Protein AF-A0A942NYZ4-F1 (afdb_monomer_lite)

Foldseek 3Di:
DEDDDDFDDDPVSVVVSVVVQVVVVVVVYYYDDDD

pLDDT: mean 95.34, std 6.91, range [64.12, 98.38]

Sequence (35 aa):
MKYHIWTEGCQMNVADSQRVGSALEHLGYSNTPAA

Structure (mmCIF, N/CA/C/O backbone):
data_AF-A0A942NYZ4-F1
#
_entry.id   AF-A0A942NYZ4-F1
#
loop_
_atom_site.group_PDB
_atom_site.id
_atom_site.type_symbol
_atom_site.label_atom_id
_atom_site.label_alt_id
_atom_site.label_comp_id
_atom_site.label_asym_id
_atom_site.label_entity_id
_atom_site.label_seq_id
_atom_site.pdbx_PDB_ins_code
_atom_site.Cartn_x
_atom_site.Cartn_y
_atom_site.Cartn_z
_atom_site.occupancy
_atom_site.B_iso_or_equiv
_atom_site.auth_seq_id
_atom_site.auth_comp_id
_atom_site.auth_asym_id
_atom_site.auth_atom_id
_atom_site.pdbx_PDB_model_num
ATOM 1 N N . MET A 1 1 ? -5.248 -0.855 14.478 1.00 93.50 1 MET A N 1
ATOM 2 C CA . MET A 1 1 ? -5.446 0.230 13.485 1.00 93.50 1 MET A CA 1
ATOM 3 C C . MET A 1 1 ? -4.879 -0.251 12.152 1.00 93.50 1 MET A C 1
ATOM 5 O O . MET A 1 1 ? -3.916 -1.008 12.194 1.00 93.50 1 MET A O 1
ATOM 9 N N . LYS A 1 2 ? -5.463 0.102 10.998 1.00 96.62 2 LYS A N 1
ATOM 10 C CA . LYS A 1 2 ? -4.954 -0.345 9.686 1.00 96.62 2 LYS A CA 1
ATOM 11 C C . LYS A 1 2 ? -4.238 0.777 8.930 1.00 96.62 2 LYS A C 1
ATOM 13 O O . LYS A 1 2 ? -4.525 1.942 9.197 1.00 96.62 2 LYS A O 1
ATOM 18 N N . TYR A 1 3 ? -3.334 0.433 8.014 1.00 97.25 3 TYR A N 1
ATOM 19 C CA . TYR A 1 3 ? -2.612 1.391 7.175 1.00 97.25 3 TYR A CA 1
ATOM 20 C C . TYR A 1 3 ? -2.746 1.076 5.680 1.00 97.25 3 TYR A C 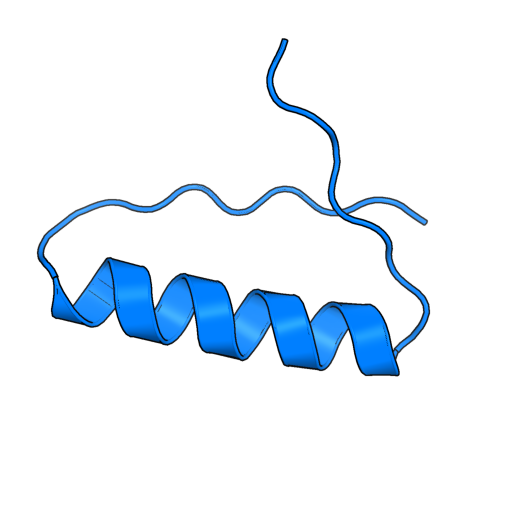1
ATOM 22 O O . TYR A 1 3 ? -2.917 -0.075 5.282 1.00 97.25 3 TYR A O 1
ATOM 30 N N . HIS A 1 4 ? -2.614 2.118 4.860 1.00 96.56 4 HIS A N 1
ATOM 31 C CA . HIS A 1 4 ? -2.489 2.025 3.409 1.00 96.56 4 HIS A CA 1
ATOM 32 C C . HIS A 1 4 ? -1.189 2.703 2.987 1.00 96.56 4 HIS A C 1
ATOM 34 O O . HIS A 1 4 ? -0.878 3.788 3.476 1.00 96.56 4 HIS A O 1
ATOM 40 N N . ILE A 1 5 ? -0.449 2.073 2.079 1.00 95.44 5 ILE A N 1
ATOM 41 C CA . ILE A 1 5 ? 0.700 2.687 1.416 1.00 95.44 5 ILE A CA 1
ATOM 42 C C . ILE A 1 5 ? 0.403 2.686 -0.075 1.00 95.44 5 ILE A C 1
ATOM 44 O O . ILE A 1 5 ? 0.120 1.640 -0.656 1.00 95.44 5 ILE A O 1
ATOM 48 N N . TRP A 1 6 ? 0.447 3.870 -0.672 1.00 95.31 6 TRP A N 1
ATOM 49 C CA . TRP A 1 6 ? 0.371 4.049 -2.111 1.00 95.31 6 TRP A CA 1
ATOM 50 C C . TRP A 1 6 ? 1.783 4.338 -2.615 1.00 95.31 6 TRP A C 1
ATOM 52 O O . TRP A 1 6 ? 2.416 5.302 -2.183 1.00 95.31 6 TRP A O 1
ATOM 62 N N . THR A 1 7 ? 2.282 3.497 -3.516 1.00 95.88 7 THR A N 1
ATOM 63 C CA . THR A 1 7 ? 3.624 3.641 -4.081 1.00 95.88 7 THR A CA 1
ATOM 64 C C . THR A 1 7 ? 3.540 4.246 -5.476 1.00 95.88 7 THR A C 1
ATOM 66 O O . THR A 1 7 ? 2.953 3.652 -6.374 1.00 95.88 7 THR A O 1
ATOM 69 N N . GLU A 1 8 ? 4.188 5.393 -5.675 1.00 96.62 8 GLU A N 1
ATOM 70 C CA . GLU A 1 8 ? 4.400 6.001 -6.995 1.00 96.62 8 GLU A CA 1
ATOM 71 C C . GLU A 1 8 ? 5.891 6.110 -7.285 1.00 96.62 8 GLU A C 1
ATOM 73 O O . GLU A 1 8 ? 6.692 6.359 -6.382 1.00 96.62 8 GLU A O 1
ATOM 78 N N . GLY A 1 9 ? 6.265 5.963 -8.556 1.00 96.44 9 GLY A N 1
ATOM 79 C CA . GLY A 1 9 ? 7.634 6.173 -9.014 1.00 96.44 9 GLY A CA 1
ATOM 80 C C . GLY A 1 9 ? 8.368 4.878 -9.346 1.00 96.44 9 GLY A C 1
ATOM 81 O O . GLY A 1 9 ? 7.875 4.049 -10.108 1.00 96.44 9 GLY A O 1
ATOM 82 N N . CYS A 1 10 ? 9.599 4.749 -8.852 1.00 97.44 10 CYS A N 1
ATOM 83 C CA . CYS A 1 10 ? 10.541 3.714 -9.277 1.00 97.44 10 CYS A CA 1
ATOM 84 C C . CYS A 1 10 ? 10.743 2.615 -8.222 1.00 97.44 10 CYS A C 1
ATOM 86 O O . CYS A 1 10 ? 10.134 2.615 -7.154 1.00 97.44 10 CYS A O 1
ATOM 88 N N . GLN A 1 11 ? 11.655 1.682 -8.507 1.00 97.88 11 GLN A N 1
ATOM 89 C CA . GLN A 1 11 ? 11.993 0.574 -7.604 1.00 97.88 11 GLN A CA 1
ATOM 90 C C . GLN A 1 11 ? 12.463 1.047 -6.220 1.00 97.88 11 GLN A C 1
ATOM 92 O O . GLN A 1 11 ? 12.209 0.386 -5.216 1.00 97.88 11 GLN A O 1
ATOM 97 N N . MET A 1 12 ? 13.094 2.221 -6.148 1.00 98.25 12 MET A N 1
ATOM 98 C CA . MET A 1 12 ? 13.499 2.819 -4.876 1.00 98.25 12 MET A CA 1
ATOM 99 C C . MET A 1 12 ? 12.285 3.151 -3.995 1.00 98.25 12 MET A C 1
ATOM 101 O O . MET A 1 12 ? 12.294 2.849 -2.807 1.00 98.25 12 MET A O 1
ATOM 105 N N . ASN A 1 13 ? 11.199 3.663 -4.587 1.00 98.00 13 ASN A N 1
ATOM 106 C CA . ASN A 1 13 ? 9.967 3.984 -3.865 1.00 98.00 13 ASN A CA 1
ATOM 107 C C . ASN A 1 13 ? 9.260 2.725 -3.346 1.00 98.00 13 ASN A C 1
ATOM 109 O O . ASN A 1 13 ? 8.649 2.763 -2.278 1.00 98.00 13 ASN A O 1
ATOM 113 N N . VAL A 1 14 ? 9.366 1.602 -4.066 1.00 97.81 14 VAL A N 1
ATOM 114 C CA . VAL A 1 14 ? 8.875 0.294 -3.600 1.00 97.81 14 VAL A CA 1
ATOM 115 C C . VAL A 1 14 ? 9.646 -0.152 -2.359 1.00 97.81 14 VAL A C 1
ATOM 117 O O . VAL A 1 14 ? 9.031 -0.516 -1.357 1.00 97.81 14 VAL A O 1
ATOM 120 N N . ALA A 1 15 ? 10.979 -0.073 -2.392 1.00 98.31 15 ALA A N 1
ATOM 121 C CA . ALA A 1 15 ? 11.817 -0.436 -1.251 1.00 98.31 15 ALA A CA 1
ATOM 122 C C . ALA A 1 15 ? 11.536 0.452 -0.026 1.00 98.31 15 ALA A C 1
ATOM 124 O O . ALA A 1 15 ? 11.419 -0.047 1.096 1.00 98.31 15 ALA A O 1
ATOM 125 N N . ASP A 1 16 ? 11.360 1.758 -0.235 1.00 98.31 16 ASP A N 1
ATOM 126 C CA . ASP A 1 16 ? 11.022 2.682 0.848 1.00 98.31 16 ASP A CA 1
ATOM 127 C C . ASP A 1 16 ? 9.613 2.428 1.401 1.00 98.31 16 ASP A C 1
ATOM 129 O O . ASP A 1 16 ? 9.423 2.426 2.618 1.00 98.31 16 ASP A O 1
ATOM 133 N N . SER A 1 17 ? 8.642 2.114 0.538 1.00 98.06 17 SER A N 1
ATOM 134 C CA . SER A 1 17 ? 7.279 1.737 0.943 1.00 98.06 17 SER A CA 1
ATOM 135 C C . SER A 1 17 ? 7.278 0.500 1.843 1.00 98.06 17 SER A C 1
ATOM 137 O O . SER A 1 17 ? 6.614 0.483 2.879 1.00 98.06 17 SER A O 1
ATOM 139 N N . GLN A 1 18 ? 8.073 -0.516 1.501 1.00 97.62 18 GLN A N 1
ATOM 140 C CA . GLN A 1 18 ? 8.238 -1.715 2.329 1.0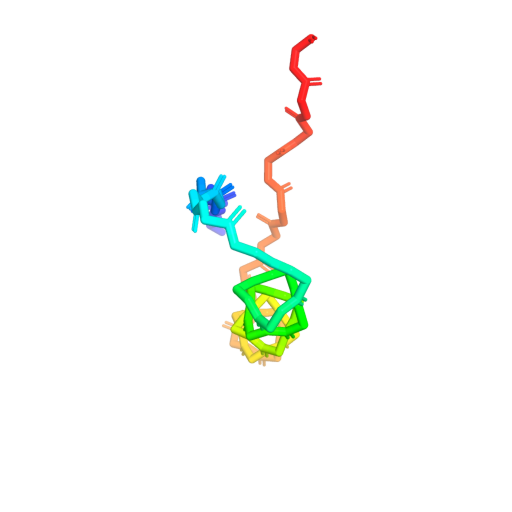0 97.62 18 GLN A CA 1
ATOM 141 C C . GLN A 1 18 ? 8.878 -1.384 3.683 1.00 97.62 18 GLN A C 1
ATOM 143 O O . GLN A 1 18 ? 8.421 -1.871 4.720 1.00 97.62 18 GLN A O 1
ATOM 148 N N . ARG A 1 19 ? 9.902 -0.517 3.697 1.00 98.38 19 ARG A N 1
ATOM 149 C CA . ARG A 1 19 ? 10.565 -0.085 4.936 1.00 98.38 19 ARG A CA 1
ATOM 150 C C . ARG A 1 19 ? 9.596 0.651 5.868 1.00 98.38 19 ARG A C 1
ATOM 152 O O . ARG A 1 19 ? 9.572 0.366 7.063 1.00 98.38 19 ARG A O 1
ATOM 159 N N . VAL A 1 20 ? 8.777 1.557 5.330 1.00 97.88 20 VAL A N 1
ATOM 160 C CA . VAL A 1 20 ? 7.738 2.265 6.099 1.00 97.88 20 VAL A CA 1
ATOM 161 C C . VAL A 1 20 ? 6.678 1.291 6.616 1.00 97.88 20 VAL A C 1
ATOM 163 O O . VAL A 1 20 ? 6.311 1.371 7.787 1.00 97.88 20 VAL A O 1
ATOM 166 N N . GLY A 1 21 ? 6.234 0.337 5.790 1.00 98.00 21 GLY A N 1
ATOM 167 C CA . GLY A 1 21 ? 5.282 -0.702 6.200 1.00 98.00 21 GLY A CA 1
ATOM 168 C C . GLY A 1 21 ? 5.776 -1.507 7.404 1.00 98.00 21 GLY A C 1
ATOM 169 O O . GLY A 1 21 ? 5.063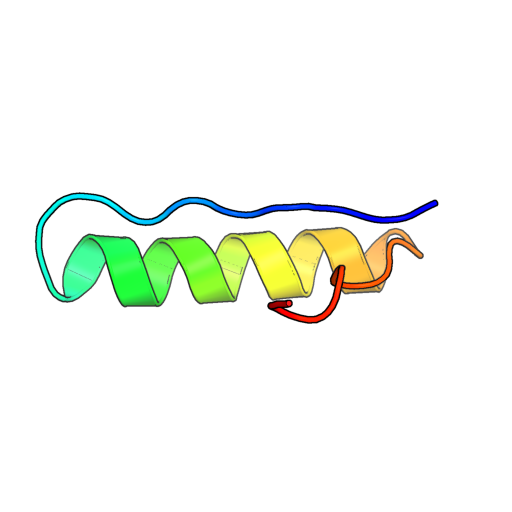 -1.624 8.398 1.00 98.00 21 GLY A O 1
ATOM 170 N N . SER A 1 22 ? 7.036 -1.952 7.376 1.00 98.19 22 SER A N 1
ATOM 171 C CA . SER A 1 22 ? 7.647 -2.673 8.502 1.00 98.19 22 SER A CA 1
ATOM 172 C C . SER A 1 22 ? 7.713 -1.826 9.779 1.00 98.19 22 SER A C 1
ATOM 174 O O . SER A 1 22 ? 7.469 -2.330 10.876 1.00 98.19 22 SER A O 1
ATOM 176 N N . ALA A 1 23 ? 8.004 -0.527 9.672 1.00 98.38 23 ALA A N 1
ATOM 177 C CA . ALA A 1 23 ? 7.992 0.361 10.834 1.00 98.38 23 ALA A CA 1
ATOM 178 C C . ALA A 1 23 ? 6.580 0.510 11.433 1.00 98.38 23 ALA A C 1
ATOM 180 O O . ALA A 1 23 ? 6.422 0.478 12.652 1.00 98.38 23 ALA A O 1
ATOM 181 N N . LEU A 1 24 ? 5.548 0.623 10.591 1.00 98.19 24 LEU A N 1
ATOM 182 C CA . LEU A 1 24 ? 4.151 0.695 11.034 1.00 98.19 24 LEU A CA 1
ATOM 183 C C . LEU A 1 24 ? 3.700 -0.597 11.728 1.00 98.19 24 LEU A C 1
ATOM 185 O O . LEU A 1 24 ? 2.986 -0.540 12.730 1.00 98.19 24 LEU A O 1
ATOM 189 N N . GLU A 1 25 ? 4.151 -1.752 11.244 1.00 97.94 25 GLU A N 1
ATOM 190 C CA . GLU A 1 25 ? 3.865 -3.053 11.857 1.00 97.94 25 GLU A CA 1
ATOM 191 C C . GLU A 1 25 ? 4.486 -3.184 13.251 1.00 97.94 25 GLU A C 1
ATOM 193 O O . GLU A 1 25 ? 3.805 -3.618 14.181 1.00 97.94 25 GLU A O 1
ATOM 198 N N . HIS A 1 26 ? 5.720 -2.705 13.448 1.00 98.12 26 HIS A N 1
ATOM 199 C CA . HIS A 1 26 ? 6.335 -2.635 14.781 1.00 98.12 26 HIS A CA 1
ATOM 200 C C . HIS A 1 26 ? 5.572 -1.721 15.755 1.00 98.12 26 HIS A C 1
ATOM 202 O O . HIS A 1 26 ? 5.625 -1.932 16.965 1.00 98.12 26 HIS A O 1
ATOM 208 N N . LEU A 1 27 ? 4.835 -0.731 15.244 1.00 97.81 27 LEU A N 1
ATOM 209 C CA . LEU A 1 27 ? 3.964 0.144 16.037 1.00 97.81 27 LEU A CA 1
ATOM 210 C C . LEU A 1 27 ? 2.562 -0.453 16.279 1.00 97.81 27 LEU A C 1
ATOM 212 O O . LEU A 1 27 ? 1.718 0.199 16.893 1.00 97.81 27 LEU A O 1
ATOM 216 N N . GLY A 1 28 ? 2.296 -1.677 15.809 1.00 97.94 28 GLY A N 1
ATOM 217 C CA . GLY A 1 28 ? 1.024 -2.381 16.001 1.00 97.94 28 GLY A CA 1
ATOM 218 C C . GLY A 1 28 ? -0.059 -2.042 14.970 1.00 97.94 28 GLY A C 1
ATOM 219 O O . GLY A 1 28 ? -1.237 -2.352 15.184 1.00 97.94 28 GLY A O 1
ATOM 220 N N . TYR A 1 29 ? 0.302 -1.4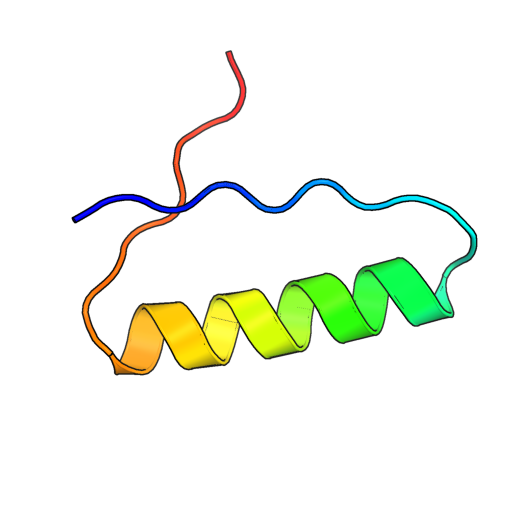01 13.856 1.00 97.88 29 TYR A N 1
ATOM 221 C CA . TYR A 1 29 ? -0.605 -1.245 12.721 1.00 97.88 29 TYR A CA 1
ATOM 222 C C . TYR A 1 29 ? -0.583 -2.497 11.842 1.00 97.88 29 TYR A C 1
ATOM 224 O O . TYR A 1 29 ? 0.399 -3.229 11.790 1.00 97.88 29 TYR A O 1
ATOM 232 N N . SER A 1 30 ? -1.669 -2.737 11.114 1.00 97.44 30 SER A N 1
ATOM 233 C CA . SER A 1 30 ? -1.754 -3.845 10.157 1.00 97.44 30 SER A CA 1
ATOM 234 C C . SER A 1 30 ? -2.033 -3.325 8.754 1.00 97.44 30 SER A C 1
ATOM 236 O O . SER A 1 30 ? -2.808 -2.382 8.587 1.00 97.44 30 SER A O 1
ATOM 238 N N . ASN A 1 31 ? -1.429 -3.947 7.745 1.00 95.81 31 ASN A N 1
ATOM 239 C CA . ASN A 1 31 ? -1.683 -3.599 6.352 1.00 95.81 31 ASN A CA 1
ATOM 240 C C . ASN A 1 31 ? -3.170 -3.813 6.005 1.00 95.81 31 ASN A C 1
ATOM 242 O O . ASN A 1 31 ? -3.772 -4.808 6.426 1.00 95.81 31 ASN A O 1
ATOM 246 N N . THR A 1 32 ? -3.778 -2.886 5.263 1.00 95.69 32 THR A N 1
ATOM 247 C CA . THR A 1 32 ? -5.096 -3.131 4.672 1.00 95.69 32 THR A CA 1
ATOM 248 C C . THR A 1 32 ? -4.935 -3.953 3.392 1.00 95.69 32 THR A C 1
ATOM 250 O O . THR A 1 32 ? -4.304 -3.458 2.459 1.00 95.69 32 THR A O 1
ATOM 253 N N . PRO A 1 33 ? -5.546 -5.152 3.296 1.00 85.31 33 PRO A N 1
ATOM 254 C CA . PRO A 1 33 ? -5.493 -5.952 2.078 1.00 85.31 33 PRO A CA 1
ATOM 255 C C . PRO A 1 33 ? -5.970 -5.141 0.871 1.00 85.31 33 PRO A C 1
ATOM 257 O O . PRO A 1 33 ? -6.952 -4.401 0.980 1.00 85.31 33 PRO A O 1
ATOM 260 N N . ALA A 1 34 ? -5.295 -5.291 -0.269 1.00 74.56 34 ALA A N 1
ATOM 261 C CA . ALA A 1 34 ? -5.820 -4.790 -1.534 1.00 74.56 34 ALA A CA 1
ATOM 262 C C . ALA A 1 34 ? -7.182 -5.455 -1.816 1.00 74.56 34 ALA A C 1
ATOM 264 O O . ALA A 1 34 ? -7.363 -6.633 -1.499 1.00 74.56 34 ALA A O 1
ATOM 265 N N . ALA A 1 35 ? -8.131 -4.667 -2.329 1.00 64.12 35 ALA A N 1
ATOM 266 C CA . ALA A 1 35 ? -9.474 -5.126 -2.683 1.00 64.12 35 ALA A CA 1
ATOM 267 C C . ALA A 1 35 ? -9.458 -6.071 -3.892 1.00 64.12 35 ALA A C 1
ATOM 269 O O . ALA A 1 35 ? -8.592 -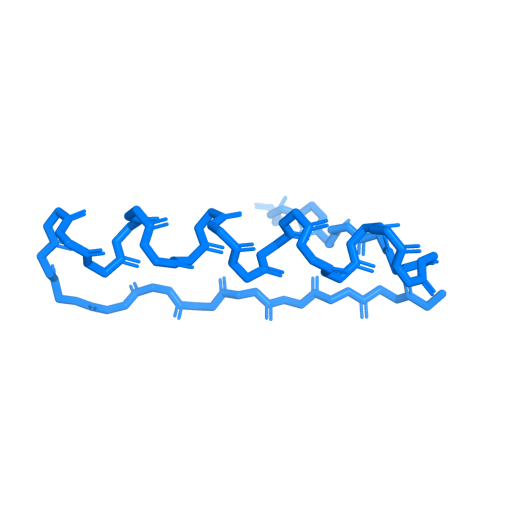5.875 -4.775 1.00 64.12 35 ALA A O 1
#

Seco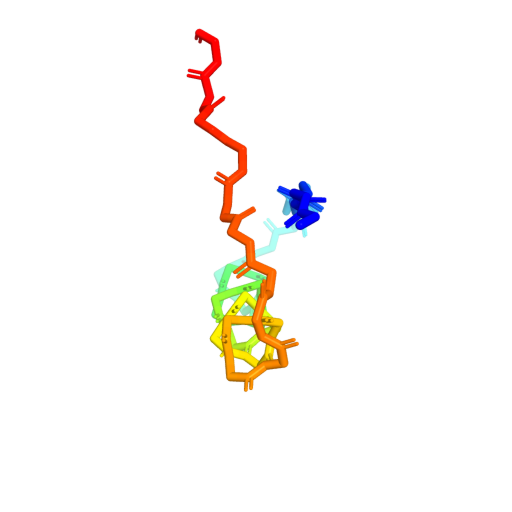ndary structure (DSSP, 8-state):
-EE-----SSHHHHHHHHHHHHHHHHTT-EEPPP-

Radius of gyration: 10.03 Å; chains: 1; bounding box: 23×12×25 Å